Protein AF-A0A7J0DLS4-F1 (afdb_monomer)

Structure (mmCIF, N/CA/C/O backbone):
data_AF-A0A7J0DLS4-F1
#
_entry.id   AF-A0A7J0DLS4-F1
#
loop_
_atom_site.group_PDB
_atom_site.id
_atom_site.type_symbol
_atom_site.label_atom_id
_atom_site.label_alt_id
_atom_site.label_comp_id
_atom_site.label_asym_id
_atom_site.label_entity_id
_atom_site.label_seq_id
_atom_site.pdbx_PDB_ins_code
_atom_site.Cartn_x
_atom_site.Cartn_y
_atom_site.Cartn_z
_atom_site.occupancy
_atom_site.B_iso_or_equiv
_atom_site.auth_seq_id
_atom_site.auth_comp_id
_atom_site.auth_asym_id
_atom_site.auth_atom_id
_atom_site.pdbx_PDB_model_num
ATOM 1 N N . MET A 1 1 ? 13.031 52.998 -50.275 1.00 46.09 1 MET A N 1
ATOM 2 C CA . MET A 1 1 ? 12.606 51.580 -50.272 1.00 46.09 1 MET A CA 1
ATOM 3 C C . MET A 1 1 ? 13.461 50.812 -49.265 1.00 46.09 1 MET A C 1
ATOM 5 O O . MET A 1 1 ? 14.675 50.888 -49.402 1.00 46.09 1 MET A O 1
ATOM 9 N N . PRO A 1 2 ? 12.886 50.141 -48.250 1.00 50.28 2 PRO A N 1
ATOM 10 C CA . PRO A 1 2 ? 13.625 49.272 -47.325 1.00 50.28 2 PRO A CA 1
ATOM 11 C C . PRO A 1 2 ? 13.832 47.854 -47.913 1.00 50.28 2 PRO A C 1
ATOM 13 O O . PRO A 1 2 ? 13.182 47.510 -48.906 1.00 50.28 2 PRO A O 1
ATOM 16 N N . PRO A 1 3 ? 14.755 47.038 -47.361 1.00 56.28 3 PRO A N 1
ATOM 17 C CA . PRO A 1 3 ? 15.324 45.891 -48.064 1.00 56.28 3 PRO A CA 1
ATOM 18 C C . PRO A 1 3 ? 14.462 44.622 -48.025 1.00 56.28 3 PRO A C 1
ATOM 20 O O . PRO A 1 3 ? 13.622 44.398 -47.154 1.00 56.28 3 PRO A O 1
ATOM 23 N N . ARG A 1 4 ? 14.731 43.770 -49.021 1.00 52.88 4 ARG A N 1
ATOM 24 C CA . ARG A 1 4 ? 14.142 42.449 -49.253 1.00 52.88 4 ARG A CA 1
ATOM 25 C C . ARG A 1 4 ? 14.383 41.515 -48.063 1.00 52.88 4 ARG A C 1
ATOM 27 O O . ARG A 1 4 ? 15.517 41.292 -47.654 1.00 52.88 4 ARG A O 1
ATOM 34 N N . ARG A 1 5 ? 13.298 40.901 -47.581 1.00 54.59 5 ARG A N 1
ATOM 35 C CA . ARG A 1 5 ? 13.316 39.719 -46.709 1.00 54.59 5 ARG A CA 1
ATOM 36 C C . ARG A 1 5 ? 14.107 38.590 -47.378 1.00 54.59 5 ARG A C 1
ATOM 38 O O . ARG A 1 5 ? 13.646 38.043 -48.380 1.00 54.59 5 ARG A O 1
ATOM 45 N N . SER A 1 6 ? 15.224 38.187 -46.781 1.00 49.00 6 SER A N 1
ATOM 46 C CA . SER A 1 6 ? 15.814 36.875 -47.048 1.00 49.00 6 SER A CA 1
ATOM 47 C C . SER A 1 6 ? 15.113 35.840 -46.177 1.00 49.00 6 SER A C 1
ATOM 49 O O . SER A 1 6 ? 15.128 35.899 -44.949 1.00 49.00 6 SER A O 1
ATOM 51 N N . ARG A 1 7 ? 14.409 34.939 -46.866 1.00 52.62 7 ARG A N 1
ATOM 52 C CA . ARG A 1 7 ? 13.722 33.762 -46.336 1.00 52.62 7 ARG A CA 1
ATOM 53 C C . ARG A 1 7 ? 14.691 32.847 -45.591 1.00 52.62 7 ARG A C 1
ATOM 55 O O . ARG A 1 7 ? 15.875 32.783 -45.902 1.00 52.62 7 ARG A O 1
ATOM 62 N N . GLY A 1 8 ? 14.112 32.122 -44.639 1.00 50.97 8 GLY A N 1
ATOM 63 C CA . GLY A 1 8 ? 14.788 31.228 -43.720 1.00 50.97 8 GLY A CA 1
ATOM 64 C C . GLY A 1 8 ? 15.700 30.195 -44.368 1.00 50.97 8 GLY A C 1
ATOM 65 O O . GLY A 1 8 ? 15.412 29.639 -45.425 1.00 50.97 8 GLY A O 1
ATOM 66 N N . ARG A 1 9 ? 16.745 29.860 -43.621 1.00 45.69 9 ARG A N 1
ATOM 67 C CA . ARG A 1 9 ? 17.402 28.566 -43.689 1.00 45.69 9 ARG A CA 1
ATOM 68 C C . ARG A 1 9 ? 17.262 27.972 -42.297 1.00 45.69 9 ARG A C 1
ATOM 70 O O . ARG A 1 9 ? 17.975 28.343 -41.374 1.00 45.69 9 ARG A O 1
ATOM 77 N N . ARG A 1 10 ? 16.234 27.142 -42.131 1.00 52.28 10 ARG A N 1
ATOM 78 C CA . ARG A 1 10 ? 16.068 26.290 -40.955 1.00 52.28 10 ARG A CA 1
ATOM 79 C C . ARG A 1 10 ? 17.234 25.304 -41.041 1.00 52.28 10 ARG A C 1
ATOM 81 O O . ARG A 1 10 ? 17.185 24.392 -41.861 1.00 52.28 10 ARG A O 1
ATOM 88 N N . GLY A 1 11 ? 18.333 25.614 -40.355 1.00 53.12 11 GLY A N 1
ATOM 89 C CA . GLY A 1 11 ? 19.509 24.756 -40.308 1.00 53.12 11 GLY A CA 1
ATOM 90 C C . GLY A 1 11 ? 19.077 23.404 -39.768 1.00 53.12 11 GLY A C 1
ATOM 91 O O . GLY A 1 11 ? 18.557 23.315 -38.659 1.00 53.12 11 GLY A O 1
ATOM 92 N N . VAL A 1 12 ? 19.202 22.376 -40.599 1.00 61.38 12 VAL A N 1
ATOM 93 C CA . VAL A 1 12 ? 19.244 20.995 -40.132 1.00 61.38 12 VAL A CA 1
ATOM 94 C C . VAL A 1 12 ? 20.455 20.957 -39.205 1.00 61.38 12 VAL A C 1
ATOM 96 O O . VAL A 1 12 ? 21.546 21.269 -39.671 1.00 61.38 12 VAL A O 1
ATOM 99 N N . ALA A 1 13 ? 20.248 20.721 -37.906 1.00 58.84 13 ALA A N 1
ATOM 100 C CA . ALA A 1 13 ? 21.359 20.539 -36.973 1.00 58.84 13 ALA A CA 1
ATOM 101 C C . ALA A 1 13 ? 22.295 19.481 -37.566 1.00 58.84 13 ALA A C 1
ATOM 103 O O . ALA A 1 13 ? 21.805 18.431 -38.003 1.00 58.84 13 ALA A O 1
ATOM 104 N N . GLU A 1 14 ? 23.586 19.794 -37.673 1.00 69.44 14 GLU A N 1
ATOM 105 C CA . GLU A 1 14 ? 24.540 18.868 -38.270 1.00 69.44 14 GLU A CA 1
ATOM 106 C C . GLU A 1 14 ? 24.542 17.555 -37.474 1.00 69.44 14 GLU A C 1
ATOM 108 O O . GLU A 1 14 ? 24.274 17.544 -36.267 1.00 69.44 14 GLU A O 1
ATOM 113 N N . PRO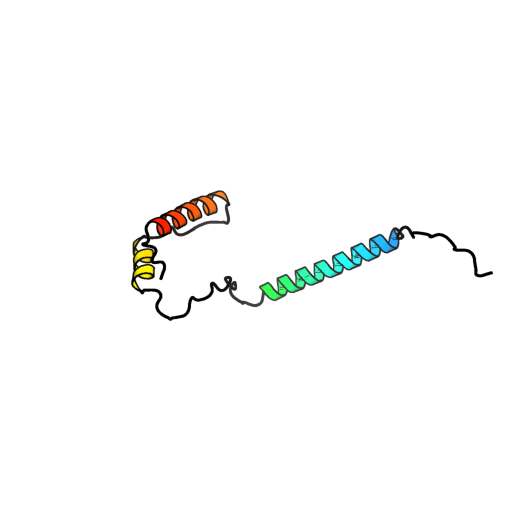 A 1 15 ? 24.790 16.413 -38.132 1.00 66.94 15 PRO A N 1
ATOM 114 C CA . PRO A 1 15 ? 24.895 15.135 -37.442 1.00 66.94 15 PRO A CA 1
ATOM 115 C C . PRO A 1 15 ? 25.933 15.176 -36.310 1.00 66.94 15 PRO A C 1
ATOM 117 O O . PRO A 1 15 ? 25.704 14.516 -35.300 1.00 66.94 15 PRO A O 1
ATOM 120 N N . GLU A 1 16 ? 26.993 15.983 -36.440 1.00 67.19 16 GLU A N 1
ATOM 121 C CA . GLU A 1 16 ? 27.998 16.217 -35.394 1.00 67.19 16 GLU A CA 1
ATOM 122 C C . GLU A 1 16 ? 27.406 16.976 -34.196 1.00 67.19 16 GLU A C 1
ATOM 124 O O . GLU A 1 16 ? 27.42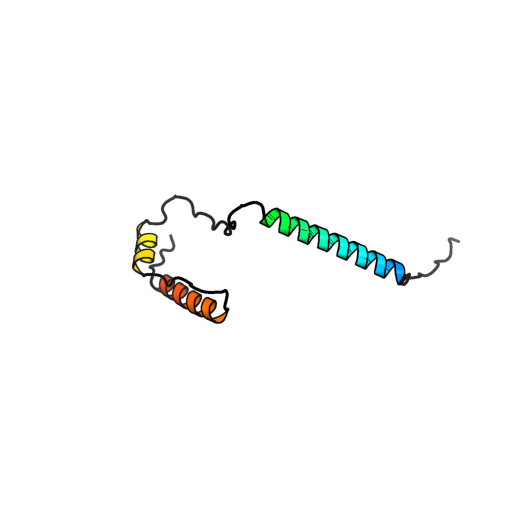7 16.445 -33.090 1.00 67.19 16 GLU A O 1
ATOM 129 N N . ASP A 1 17 ? 26.686 18.086 -34.416 1.00 81.31 17 ASP A N 1
ATOM 130 C CA . ASP A 1 17 ? 25.970 18.809 -33.344 1.00 81.31 17 ASP A CA 1
ATOM 131 C C . ASP A 1 17 ? 24.983 17.906 -32.583 1.00 81.31 17 ASP A C 1
ATOM 133 O O . ASP A 1 17 ? 24.715 18.071 -31.387 1.00 81.31 17 ASP A O 1
ATOM 137 N N . ARG A 1 18 ? 24.368 16.954 -33.298 1.00 83.31 18 ARG A N 1
ATOM 138 C CA . ARG A 1 18 ? 23.438 15.990 -32.709 1.00 83.31 18 ARG A CA 1
ATOM 139 C C . ARG A 1 18 ? 24.169 14.969 -31.839 1.00 83.31 18 ARG A C 1
ATOM 141 O O . ARG A 1 18 ? 23.604 14.584 -30.815 1.00 83.31 18 ARG A O 1
ATOM 148 N N . VAL A 1 19 ? 25.362 14.531 -32.234 1.00 89.44 19 VAL A N 1
ATOM 149 C CA . VAL A 1 19 ? 26.200 13.617 -31.446 1.00 89.44 19 VAL A CA 1
ATOM 150 C C . VAL A 1 19 ? 26.763 14.341 -30.228 1.00 89.44 19 VAL A C 1
ATOM 152 O O . VAL A 1 19 ? 26.564 13.846 -29.124 1.00 89.44 19 VAL A O 1
ATOM 155 N N . ASP A 1 20 ? 2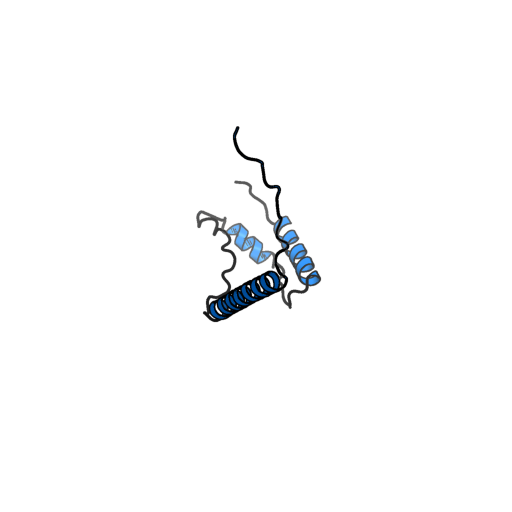7.287 15.553 -30.387 1.00 91.25 20 ASP A N 1
ATOM 156 C CA . ASP A 1 20 ? 27.797 16.377 -29.283 1.00 91.25 20 ASP A CA 1
ATOM 157 C C . ASP A 1 20 ? 26.705 16.671 -28.247 1.00 91.25 20 ASP A C 1
ATOM 159 O O . ASP A 1 20 ? 26.913 16.632 -27.032 1.00 91.25 20 ASP A O 1
ATOM 163 N N . ARG A 1 21 ? 25.473 16.917 -28.712 1.00 87.88 21 ARG A N 1
ATOM 164 C CA . ARG A 1 21 ? 24.317 17.081 -27.824 1.00 87.88 21 ARG A CA 1
ATOM 165 C C . ARG A 1 21 ? 23.986 15.797 -27.068 1.00 87.88 21 ARG A C 1
ATOM 167 O O . ARG A 1 21 ? 23.547 15.879 -25.923 1.00 87.88 21 ARG A O 1
ATOM 174 N N . ILE A 1 22 ? 24.124 14.634 -27.701 1.00 93.31 22 ILE A N 1
ATOM 175 C CA . ILE A 1 22 ? 23.888 13.340 -27.051 1.00 93.31 22 ILE A CA 1
ATOM 176 C C . ILE A 1 22 ? 24.995 13.055 -26.036 1.00 93.31 22 ILE A C 1
ATOM 178 O O . ILE A 1 22 ? 24.672 12.682 -24.913 1.00 93.31 22 ILE A O 1
ATOM 182 N N . GLU A 1 23 ? 26.258 13.290 -26.384 1.00 93.06 23 GLU A N 1
ATOM 183 C CA . GLU A 1 23 ? 27.406 13.136 -25.487 1.00 93.06 23 GLU A CA 1
ATOM 184 C C . GLU A 1 23 ? 27.238 14.002 -24.237 1.00 93.06 23 GLU A C 1
ATOM 186 O O . GLU A 1 23 ? 27.235 13.483 -23.124 1.00 93.06 23 GLU A O 1
ATOM 191 N N . ARG A 1 24 ? 26.894 15.281 -24.408 1.00 92.38 24 ARG A N 1
ATOM 192 C CA . ARG A 1 24 ? 26.636 16.194 -23.287 1.00 92.38 24 ARG A CA 1
ATOM 193 C C . ARG A 1 24 ? 25.467 15.760 -22.394 1.00 92.38 24 ARG A C 1
ATOM 195 O O . ARG A 1 24 ? 25.474 16.010 -21.190 1.00 92.38 24 ARG A O 1
ATOM 202 N N . ILE A 1 25 ? 24.433 15.136 -22.966 1.00 93.44 25 ILE A N 1
ATOM 203 C CA . ILE A 1 25 ? 23.316 14.580 -22.185 1.00 93.44 25 ILE A CA 1
ATOM 204 C C . ILE A 1 25 ? 23.769 13.329 -21.424 1.00 93.44 25 ILE A C 1
ATOM 206 O O . ILE A 1 25 ? 23.401 13.171 -20.261 1.00 93.44 25 ILE A O 1
ATOM 210 N N . LEU A 1 26 ? 24.562 12.458 -22.051 1.00 93.81 26 LEU A N 1
ATOM 211 C CA . LEU A 1 26 ? 25.092 11.251 -21.418 1.00 93.81 26 LEU A CA 1
ATOM 212 C C . LEU A 1 26 ? 26.033 11.598 -20.260 1.00 93.81 26 LEU A C 1
ATOM 214 O O . LEU A 1 26 ? 25.871 11.040 -19.179 1.00 93.81 26 LEU A O 1
ATOM 218 N N . GLU A 1 27 ? 26.930 12.567 -20.438 1.00 93.88 27 GLU A N 1
ATOM 219 C CA . GLU A 1 27 ? 27.790 13.091 -19.370 1.00 93.88 27 GLU A CA 1
ATOM 220 C C . GLU A 1 27 ? 26.965 13.632 -18.195 1.00 93.88 27 GLU A C 1
ATOM 222 O O . GLU A 1 27 ? 27.232 13.309 -17.036 1.00 93.88 27 GLU A O 1
ATOM 227 N N . GLY A 1 28 ? 25.900 14.387 -18.487 1.00 91.81 28 GLY A N 1
ATOM 228 C CA . GLY A 1 28 ? 24.981 14.889 -17.466 1.00 91.81 28 GLY A CA 1
ATOM 229 C C . GLY A 1 28 ? 24.264 13.773 -16.701 1.00 91.81 28 GLY A C 1
ATOM 230 O O . GLY A 1 28 ? 24.123 13.853 -15.484 1.00 91.81 28 GLY A O 1
ATOM 231 N N . LEU A 1 29 ? 23.842 12.708 -17.385 1.00 93.31 29 LEU A N 1
ATOM 232 C CA . LEU A 1 29 ? 23.195 11.559 -16.746 1.00 93.31 29 LEU A CA 1
ATOM 233 C C . LEU A 1 29 ? 24.171 10.750 -15.888 1.00 93.31 29 LEU A C 1
ATOM 235 O O . LEU A 1 29 ? 23.793 10.315 -14.804 1.00 93.31 29 LEU A O 1
ATOM 239 N N . VAL A 1 30 ? 25.419 10.580 -16.333 1.00 91.69 30 VAL A N 1
ATOM 240 C CA . VAL A 1 30 ? 26.467 9.919 -15.540 1.00 91.69 30 VAL A CA 1
ATOM 241 C C . VAL A 1 30 ? 26.732 10.700 -14.255 1.00 91.69 30 VAL A C 1
ATOM 243 O O . VAL A 1 30 ? 26.801 10.091 -13.188 1.00 91.69 30 VAL A O 1
ATOM 246 N N . GLN A 1 31 ? 26.793 12.033 -14.330 1.00 84.56 31 GLN A N 1
ATOM 247 C CA . GLN A 1 31 ? 26.954 12.877 -13.147 1.00 84.56 31 GLN A CA 1
ATOM 248 C C . GLN A 1 31 ? 25.760 12.746 -12.191 1.00 84.56 31 GLN A C 1
ATOM 250 O O . GLN A 1 31 ? 25.960 12.527 -11.002 1.00 84.56 31 GLN A O 1
ATOM 255 N N . VAL A 1 32 ? 24.524 12.780 -12.703 1.00 87.62 32 VAL A N 1
ATOM 256 C CA . VAL A 1 32 ? 23.311 12.593 -11.884 1.00 87.62 32 VAL A CA 1
ATOM 257 C C . VAL A 1 32 ? 23.290 11.217 -11.214 1.00 87.62 32 VAL A C 1
ATOM 259 O O . VAL A 1 32 ? 22.943 11.113 -10.042 1.00 87.62 32 VAL A O 1
ATOM 262 N N . VAL A 1 33 ? 23.680 10.154 -11.923 1.00 87.94 33 VAL A N 1
ATOM 263 C CA . VAL A 1 33 ? 23.759 8.799 -11.355 1.00 87.94 33 VAL A CA 1
ATOM 264 C C . VAL A 1 33 ? 24.847 8.717 -10.287 1.00 87.94 33 VAL A C 1
ATOM 266 O O . VAL A 1 33 ? 24.617 8.108 -9.244 1.00 87.94 33 VAL A O 1
ATOM 269 N N . HIS A 1 34 ? 26.004 9.340 -10.514 1.00 81.69 34 HIS A N 1
ATOM 270 C CA . HIS A 1 34 ? 27.079 9.397 -9.528 1.00 81.69 34 HIS A CA 1
ATOM 271 C C . HIS A 1 34 ? 26.654 10.178 -8.278 1.00 81.69 34 HIS A C 1
ATOM 273 O O . HIS A 1 34 ? 26.891 9.717 -7.165 1.00 81.69 34 HIS A O 1
ATOM 279 N N . ASP A 1 35 ? 25.966 11.307 -8.444 1.00 80.69 35 ASP A N 1
ATOM 280 C CA . ASP A 1 35 ? 25.440 12.105 -7.338 1.00 80.69 35 ASP A CA 1
ATOM 281 C C . ASP A 1 35 ? 24.381 11.323 -6.554 1.00 80.69 35 ASP A C 1
ATOM 283 O O . ASP A 1 35 ? 24.466 11.250 -5.333 1.00 80.69 35 ASP A O 1
ATOM 287 N N . VAL A 1 36 ? 23.444 10.646 -7.229 1.00 79.06 36 VAL A N 1
ATOM 288 C CA . VAL A 1 36 ? 22.459 9.759 -6.583 1.00 79.06 36 V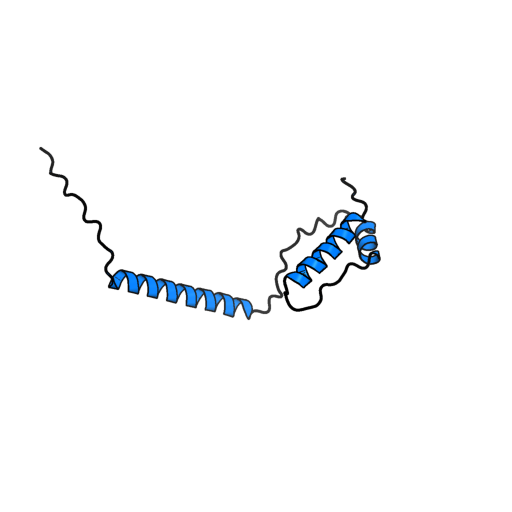AL A CA 1
ATOM 289 C C . VAL A 1 36 ? 23.149 8.616 -5.838 1.00 79.06 36 VAL A C 1
ATOM 291 O O . VAL A 1 36 ? 22.773 8.309 -4.710 1.00 79.06 36 VAL A O 1
ATOM 294 N N . HIS A 1 37 ? 24.168 7.993 -6.434 1.00 74.44 37 HIS A N 1
ATOM 295 C CA . HIS A 1 37 ? 24.896 6.883 -5.821 1.00 74.44 37 HIS A CA 1
ATOM 296 C C . HIS A 1 37 ? 25.712 7.330 -4.601 1.00 74.44 37 HIS A C 1
ATOM 298 O O . HIS A 1 37 ? 25.701 6.658 -3.572 1.00 74.44 37 HIS A O 1
ATOM 304 N N . ASN A 1 38 ? 26.373 8.484 -4.683 1.00 69.88 38 ASN A N 1
ATOM 305 C CA . ASN A 1 38 ? 27.157 9.045 -3.587 1.00 69.88 38 ASN A CA 1
ATOM 306 C C . ASN A 1 38 ? 26.263 9.588 -2.456 1.00 69.88 38 ASN A C 1
ATOM 308 O O . ASN A 1 38 ? 26.614 9.475 -1.280 1.00 69.88 38 ASN A O 1
ATOM 312 N N . ASN A 1 39 ? 25.080 10.112 -2.795 1.00 61.66 39 ASN A N 1
ATOM 313 C CA . ASN A 1 39 ? 24.068 10.541 -1.828 1.00 61.66 39 ASN A CA 1
ATOM 314 C C . ASN A 1 39 ? 23.403 9.339 -1.129 1.00 61.66 39 ASN A C 1
ATOM 316 O O . ASN A 1 39 ? 23.122 9.409 0.059 1.00 61.66 39 ASN A O 1
ATOM 320 N N . ASN A 1 40 ? 23.244 8.204 -1.820 1.00 57.97 40 ASN A N 1
ATOM 321 C CA . ASN A 1 40 ? 22.760 6.952 -1.220 1.00 57.97 40 ASN A C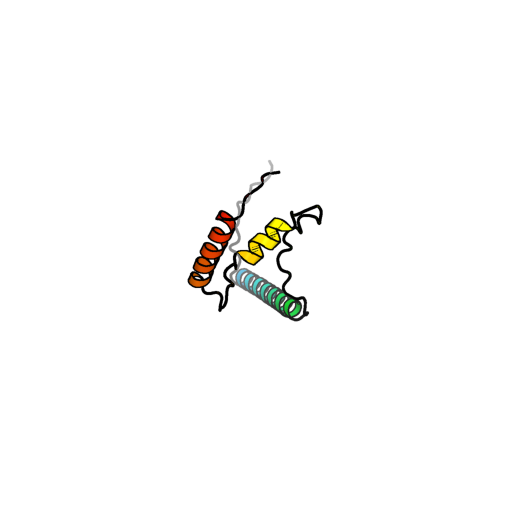A 1
ATOM 322 C C . ASN A 1 40 ? 23.773 6.267 -0.288 1.00 57.97 40 ASN A C 1
ATOM 324 O O . ASN A 1 40 ? 23.390 5.363 0.451 1.00 57.97 40 ASN A O 1
ATOM 328 N N . ASN A 1 41 ? 25.057 6.638 -0.343 1.00 56.25 41 ASN A N 1
ATOM 329 C CA . ASN A 1 41 ? 26.097 6.047 0.503 1.00 56.25 41 ASN A CA 1
ATOM 330 C C . ASN A 1 41 ? 26.365 6.866 1.781 1.00 56.25 41 ASN A C 1
ATOM 332 O O . ASN A 1 41 ? 27.097 6.418 2.665 1.00 56.25 41 ASN A O 1
ATOM 336 N N . HIS A 1 42 ? 25.754 8.050 1.911 1.00 54.22 42 HIS A N 1
ATOM 337 C CA . HIS A 1 42 ? 25.548 8.655 3.221 1.00 54.22 42 HIS A CA 1
ATOM 338 C C . HIS A 1 42 ? 24.388 7.912 3.881 1.00 54.22 42 HIS A C 1
ATOM 340 O O . HIS A 1 42 ? 23.298 7.841 3.325 1.00 54.22 42 HIS A O 1
ATOM 346 N N . ASN A 1 43 ? 24.660 7.311 5.040 1.00 52.56 43 ASN A N 1
ATOM 347 C CA . ASN A 1 43 ? 23.716 6.609 5.915 1.00 52.56 43 ASN A CA 1
ATOM 348 C C . ASN A 1 43 ? 22.592 7.525 6.449 1.00 52.56 43 ASN A C 1
ATOM 350 O O . ASN A 1 43 ? 22.361 7.590 7.656 1.00 52.56 43 ASN A O 1
ATOM 354 N N . ASP A 1 44 ? 21.869 8.222 5.584 1.00 54.12 44 ASP A N 1
ATOM 355 C CA . ASP A 1 44 ? 20.551 8.723 5.912 1.00 54.12 44 ASP A CA 1
ATOM 356 C C . ASP A 1 44 ? 19.581 7.578 5.647 1.00 54.12 44 ASP A C 1
ATOM 358 O O . ASP A 1 44 ? 19.300 7.195 4.510 1.00 54.12 44 ASP A O 1
ATOM 362 N N . ALA A 1 45 ? 19.125 6.977 6.747 1.00 50.00 45 ALA A N 1
ATOM 363 C CA . ALA A 1 45 ? 17.984 6.077 6.773 1.00 50.00 45 ALA A CA 1
ATOM 364 C C . ALA A 1 45 ? 16.904 6.576 5.797 1.00 50.00 45 ALA A C 1
ATOM 366 O O . ALA A 1 45 ? 16.724 7.793 5.696 1.00 50.00 45 ALA A O 1
ATOM 367 N N . PRO A 1 46 ? 16.178 5.682 5.094 1.00 53.28 46 PRO A N 1
ATOM 368 C CA . PRO A 1 46 ? 15.162 6.102 4.141 1.00 53.28 46 PRO A CA 1
ATOM 369 C C . PRO A 1 46 ? 14.267 7.135 4.817 1.00 53.28 46 PRO A C 1
ATOM 371 O O . PRO A 1 46 ? 13.578 6.812 5.788 1.00 53.28 46 PRO A O 1
ATOM 374 N N . GLN A 1 47 ? 14.332 8.384 4.340 1.00 52.75 47 GLN A N 1
ATOM 375 C CA . GLN A 1 47 ? 13.386 9.417 4.720 1.00 52.75 47 GLN A CA 1
ATOM 376 C C . GLN A 1 47 ? 12.045 8.922 4.201 1.00 52.75 47 GLN A C 1
ATOM 378 O O . GLN A 1 47 ? 11.674 9.135 3.047 1.00 52.75 47 GLN A O 1
ATOM 383 N N . GLN A 1 48 ? 11.350 8.169 5.054 1.00 51.78 48 GLN A N 1
ATOM 384 C CA . GLN A 1 48 ? 9.940 7.906 4.886 1.00 51.78 48 GLN A CA 1
ATOM 385 C C . GLN A 1 48 ? 9.309 9.273 4.614 1.00 51.78 48 GLN A C 1
ATOM 387 O O . GLN A 1 48 ? 9.658 10.225 5.323 1.00 51.78 48 GLN A O 1
ATOM 392 N N . PRO A 1 49 ? 8.450 9.413 3.586 1.00 52.06 49 PRO A N 1
ATOM 393 C CA . PRO A 1 49 ? 7.712 10.650 3.402 1.00 52.06 49 PRO A CA 1
ATOM 394 C C . PRO A 1 49 ? 7.121 10.986 4.762 1.00 52.06 49 PRO A C 1
ATOM 396 O O . PRO A 1 49 ? 6.437 10.145 5.349 1.00 52.06 49 PRO A O 1
ATOM 399 N N . ALA A 1 50 ? 7.504 12.143 5.306 1.00 47.62 50 ALA A N 1
ATOM 400 C CA . ALA A 1 50 ? 7.010 12.590 6.587 1.00 47.62 50 ALA A CA 1
ATOM 401 C C . ALA A 1 50 ? 5.498 12.688 6.423 1.00 47.62 50 ALA A C 1
ATOM 403 O O . ALA A 1 50 ? 4.981 13.663 5.878 1.00 47.62 50 ALA A O 1
ATOM 404 N N . VAL A 1 51 ? 4.789 11.636 6.840 1.00 56.03 51 VAL A N 1
ATOM 405 C CA . VAL A 1 51 ? 3.379 11.738 7.169 1.00 56.03 51 VAL A CA 1
ATOM 406 C C . VAL A 1 51 ? 3.312 12.976 8.045 1.00 56.03 51 VAL A C 1
ATOM 408 O O . VAL A 1 51 ? 4.100 13.054 8.996 1.00 56.03 51 VAL A O 1
ATOM 411 N N . PRO A 1 52 ? 2.490 13.986 7.702 1.00 50.25 52 PRO A N 1
ATOM 412 C CA . PRO A 1 52 ? 2.274 15.094 8.604 1.00 50.25 52 PRO A CA 1
ATOM 413 C C . PRO A 1 52 ? 1.965 14.437 9.935 1.00 50.25 52 PRO A C 1
ATOM 415 O O . PRO A 1 52 ? 0.995 13.682 10.038 1.00 50.25 52 PRO A O 1
ATOM 418 N N . MET A 1 53 ? 2.868 14.599 10.900 1.00 44.53 53 MET A N 1
ATOM 419 C CA . MET A 1 53 ? 2.639 14.146 12.251 1.00 44.53 53 MET A CA 1
ATOM 420 C C . MET A 1 53 ? 1.521 15.069 12.707 1.00 44.53 53 MET A C 1
ATOM 422 O O . MET A 1 53 ? 1.783 16.185 13.154 1.00 44.53 53 MET A O 1
ATOM 426 N N . LEU A 1 54 ? 0.282 14.651 12.406 1.00 47.50 54 LEU A N 1
ATOM 427 C CA . LEU A 1 54 ? -0.961 15.242 12.868 1.00 47.50 54 LEU A CA 1
ATOM 428 C C . LEU A 1 54 ? -0.672 15.578 14.311 1.00 47.50 54 LEU A C 1
ATOM 430 O O . LEU A 1 54 ? -0.262 14.691 15.067 1.00 47.50 54 LEU A O 1
ATOM 434 N N . GLY A 1 55 ? -0.680 16.883 14.585 1.00 39.12 55 GLY A N 1
ATOM 435 C CA . GLY A 1 55 ? -0.039 17.442 15.756 1.00 39.12 55 GLY A CA 1
ATOM 436 C C . GLY A 1 55 ? -0.373 16.617 16.985 1.00 39.12 55 GLY A C 1
ATOM 437 O O . GLY A 1 55 ? -1.463 16.061 17.106 1.00 39.12 55 GLY A O 1
ATOM 438 N N . ALA A 1 56 ? 0.561 16.576 17.925 1.00 46.00 56 ALA A N 1
ATOM 439 C CA . ALA A 1 56 ? 0.372 16.026 19.261 1.00 46.00 56 ALA A CA 1
ATOM 440 C C . ALA A 1 56 ? -0.740 16.745 20.078 1.00 46.00 56 ALA A C 1
ATOM 442 O O . ALA A 1 56 ? -0.665 16.823 21.298 1.00 46.00 56 ALA A O 1
ATOM 443 N N . GLY A 1 57 ? -1.770 17.289 19.426 1.00 44.84 57 GLY A N 1
ATOM 444 C CA . GLY A 1 57 ? -3.080 17.583 19.972 1.00 44.84 57 GLY A CA 1
ATOM 445 C C . GLY A 1 57 ? -4.016 16.413 19.684 1.00 44.84 57 GLY A C 1
ATOM 446 O O . GLY A 1 57 ? -4.692 16.387 18.666 1.00 44.84 57 GLY A O 1
ATOM 447 N N . ALA A 1 58 ? -4.035 15.453 20.607 1.00 50.84 58 ALA A N 1
ATOM 448 C CA . ALA A 1 58 ? -5.146 14.528 20.807 1.00 50.84 58 ALA A CA 1
ATOM 449 C C . ALA A 1 58 ? -5.643 13.747 19.569 1.00 50.84 58 ALA A C 1
ATOM 451 O O . ALA A 1 58 ? -6.838 13.702 19.306 1.00 50.84 58 ALA A O 1
ATOM 452 N N . MET A 1 59 ? -4.773 12.985 18.894 1.00 53.00 59 MET A N 1
ATOM 453 C CA . MET A 1 59 ? -5.270 11.705 18.363 1.00 53.00 59 MET A CA 1
ATOM 454 C C . MET A 1 59 ? -5.803 10.933 19.575 1.00 53.00 59 MET A C 1
ATOM 456 O O . MET A 1 59 ? -5.036 10.745 20.530 1.00 53.00 59 MET A O 1
ATOM 460 N N . PRO A 1 60 ? -7.085 10.532 19.625 1.00 55.00 60 PRO A N 1
ATOM 461 C CA . PRO A 1 60 ? -7.599 9.893 20.815 1.00 55.00 60 PRO A CA 1
ATOM 462 C C . PRO A 1 60 ? -6.805 8.595 20.959 1.00 55.00 60 PRO A C 1
ATOM 464 O O . PRO A 1 60 ? -6.794 7.731 20.084 1.00 55.00 60 PRO A O 1
ATOM 467 N N . HIS A 1 61 ? -6.053 8.487 22.052 1.00 57.94 61 HIS A N 1
ATOM 468 C CA . HIS A 1 61 ? -5.194 7.350 22.390 1.00 57.94 61 HIS A CA 1
ATOM 469 C C . HIS A 1 61 ? -5.922 5.993 22.252 1.00 57.94 61 HIS A C 1
ATOM 471 O O . HIS A 1 61 ? -5.291 4.944 22.137 1.00 57.94 61 HIS A O 1
ATOM 477 N N . THR A 1 62 ? -7.256 6.014 22.220 1.00 61.44 62 THR A N 1
ATOM 478 C CA . THR A 1 62 ? -8.151 4.907 21.887 1.00 61.44 62 THR A CA 1
ATOM 479 C C . THR A 1 62 ? -8.002 4.393 20.454 1.00 61.44 62 THR A C 1
ATOM 481 O O . THR A 1 62 ? -7.911 3.182 20.301 1.00 61.44 62 THR A O 1
ATOM 484 N N . THR A 1 63 ? -7.915 5.237 19.422 1.00 68.50 63 THR A N 1
ATOM 485 C CA . THR A 1 63 ? -7.897 4.787 18.014 1.00 68.50 63 THR A CA 1
ATOM 486 C C . THR A 1 63 ? -6.607 4.046 17.672 1.00 68.50 63 THR A C 1
ATOM 488 O O . THR A 1 63 ? -6.645 2.975 17.072 1.00 68.50 63 THR A O 1
ATOM 491 N N . ILE A 1 64 ? -5.456 4.545 18.138 1.00 71.38 64 ILE A N 1
ATOM 492 C CA . ILE A 1 64 ? -4.162 3.859 17.960 1.00 71.38 64 ILE A CA 1
ATOM 493 C C . ILE A 1 64 ? -4.163 2.513 18.700 1.00 71.38 64 ILE A C 1
ATOM 495 O O . ILE A 1 64 ? -3.720 1.501 18.159 1.00 71.38 64 ILE A O 1
ATOM 499 N N . LYS A 1 65 ? -4.711 2.469 19.921 1.00 71.81 65 LYS A N 1
ATOM 500 C CA . LYS A 1 65 ? -4.854 1.220 20.683 1.00 71.81 65 LYS A CA 1
ATOM 501 C C . LYS A 1 65 ? -5.814 0.231 20.024 1.00 71.81 65 LYS A C 1
ATOM 503 O O . LYS A 1 65 ? -5.538 -0.964 20.034 1.00 71.81 65 LYS A O 1
ATOM 508 N N . GLN A 1 66 ? -6.924 0.706 19.466 1.00 74.44 66 GLN A N 1
ATOM 509 C CA . GLN A 1 66 ? -7.887 -0.118 18.734 1.00 74.44 66 GLN A CA 1
ATOM 510 C C . GLN A 1 66 ? -7.244 -0.704 17.476 1.00 74.44 66 GLN A C 1
ATOM 512 O O . GLN A 1 66 ? -7.332 -1.907 17.260 1.00 74.44 66 GLN A O 1
ATOM 517 N N . PHE A 1 67 ? -6.499 0.098 16.714 1.00 75.38 67 PHE A N 1
ATOM 518 C CA . PHE A 1 67 ? -5.740 -0.385 15.561 1.00 75.38 67 PHE A CA 1
ATOM 519 C C . PHE A 1 67 ? -4.737 -1.487 15.944 1.00 75.38 67 PHE A C 1
ATOM 521 O O . PHE A 1 67 ? -4.691 -2.539 15.309 1.00 75.38 67 PHE A O 1
ATOM 528 N N . GLN A 1 68 ? -3.985 -1.301 17.033 1.00 76.44 68 GLN A N 1
ATOM 529 C CA . GLN A 1 68 ? -3.056 -2.322 17.537 1.00 76.44 68 GLN A CA 1
ATOM 530 C C . GLN A 1 68 ? -3.769 -3.620 17.962 1.00 76.44 68 GLN A C 1
ATOM 532 O O . GLN A 1 68 ? -3.214 -4.707 17.7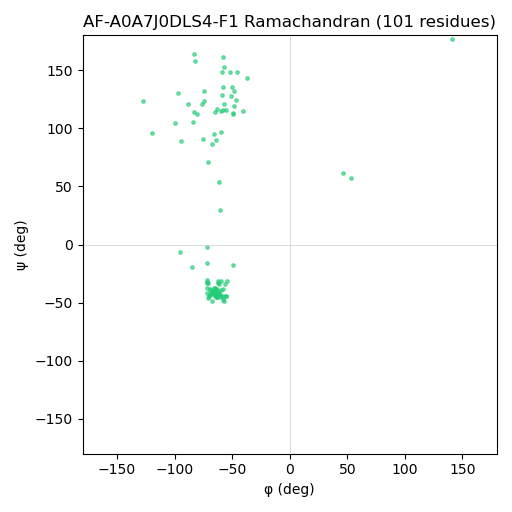99 1.00 76.44 68 GLN A O 1
ATOM 537 N N . GLN A 1 69 ? -5.002 -3.534 18.474 1.00 79.56 69 GLN A N 1
ATOM 538 C CA . GLN A 1 69 ? -5.811 -4.708 18.830 1.00 79.56 69 GLN A CA 1
ATOM 539 C C . GLN A 1 69 ? -6.337 -5.467 17.607 1.00 79.56 69 GLN A C 1
ATOM 541 O O . GLN A 1 69 ? -6.475 -6.688 17.674 1.00 79.56 69 GLN A O 1
ATOM 546 N N . LEU A 1 70 ? -6.580 -4.778 16.489 1.00 80.00 70 LEU A N 1
ATOM 547 C CA . LEU A 1 70 ? -7.084 -5.383 15.252 1.00 80.00 70 LEU A CA 1
ATOM 548 C C . LEU A 1 70 ? -6.041 -6.243 14.517 1.00 80.00 70 LEU A C 1
ATOM 550 O O . LEU A 1 70 ? -6.385 -6.866 13.517 1.00 80.00 70 LEU A O 1
ATOM 554 N N . ARG A 1 71 ? -4.796 -6.324 15.023 1.00 74.38 71 ARG A N 1
ATOM 555 C CA . ARG A 1 71 ? -3.686 -7.108 14.445 1.00 74.38 71 ARG A CA 1
ATOM 556 C C . ARG A 1 71 ? -3.574 -6.900 12.934 1.00 74.38 71 ARG A C 1
ATOM 558 O O . ARG A 1 71 ? -3.718 -7.844 12.158 1.00 74.38 71 ARG A O 1
ATOM 565 N N . ALA A 1 72 ? -3.325 -5.653 12.535 1.00 75.94 72 ALA A N 1
ATOM 566 C CA . ALA A 1 72 ? -3.163 -5.307 11.131 1.00 75.94 72 ALA A CA 1
ATOM 567 C C . ALA A 1 72 ? -2.150 -6.247 10.442 1.00 75.94 72 ALA A C 1
ATOM 569 O O . ALA A 1 72 ? -1.098 -6.549 11.024 1.00 75.94 72 ALA A O 1
ATOM 570 N N . PRO A 1 73 ? -2.458 -6.734 9.227 1.00 81.69 73 PRO A N 1
ATOM 571 C CA . PRO A 1 73 ? -1.549 -7.601 8.498 1.00 81.69 73 PRO A CA 1
ATOM 572 C C . PRO A 1 73 ? -0.220 -6.875 8.293 1.00 81.69 73 PRO A C 1
ATOM 574 O O . PRO A 1 73 ? -0.181 -5.692 7.961 1.00 81.69 73 PRO A O 1
ATOM 577 N N . THR A 1 74 ? 0.885 -7.578 8.516 1.00 82.56 74 THR A N 1
ATOM 578 C CA . THR A 1 74 ? 2.223 -7.043 8.251 1.00 82.56 74 THR A CA 1
ATOM 579 C C . THR A 1 74 ? 2.673 -7.537 6.886 1.00 82.56 74 THR A C 1
ATOM 581 O O . THR A 1 74 ? 2.554 -8.726 6.588 1.00 82.56 74 THR A O 1
ATOM 584 N N . PHE A 1 75 ? 3.152 -6.626 6.044 1.00 85.00 75 PHE A N 1
ATOM 585 C CA . PHE A 1 75 ? 3.691 -6.989 4.743 1.00 85.00 75 PHE A CA 1
ATOM 586 C C . PHE A 1 75 ? 5.070 -7.623 4.924 1.00 85.00 75 PHE A C 1
ATOM 588 O O . PHE A 1 75 ? 5.967 -7.009 5.502 1.00 85.00 75 PHE A O 1
ATOM 595 N N . TYR A 1 76 ? 5.240 -8.843 4.422 1.00 80.69 76 TYR A N 1
ATOM 596 C CA . TYR A 1 76 ? 6.519 -9.543 4.415 1.00 80.69 76 TYR A CA 1
ATOM 597 C C . TYR A 1 76 ? 6.816 -10.018 2.996 1.00 80.69 76 TYR A C 1
ATOM 599 O O . TYR A 1 76 ? 6.032 -10.775 2.428 1.00 80.69 76 TYR A O 1
ATOM 607 N N . GLY A 1 77 ? 7.959 -9.614 2.444 1.00 71.06 77 GLY A N 1
ATOM 608 C CA . GLY A 1 77 ? 8.457 -10.137 1.175 1.00 71.06 77 GLY A CA 1
ATOM 609 C C . GLY A 1 77 ? 9.103 -9.084 0.271 1.00 71.06 77 GLY A C 1
ATOM 610 O O . GLY A 1 77 ? 9.133 -7.900 0.614 1.00 71.06 77 GLY A O 1
ATOM 611 N N . PRO A 1 78 ? 9.646 -9.517 -0.883 1.00 73.69 78 PRO A N 1
ATOM 612 C CA . PRO A 1 78 ? 10.055 -8.625 -1.965 1.00 73.69 78 PRO A CA 1
ATOM 613 C C . PRO A 1 78 ? 8.866 -7.775 -2.451 1.00 73.69 78 PRO A C 1
ATOM 615 O O . PRO A 1 78 ? 7.719 -8.161 -2.220 1.00 73.69 78 PRO A O 1
ATOM 618 N N . PRO A 1 79 ? 9.099 -6.650 -3.150 1.00 69.75 79 PRO A N 1
ATOM 619 C CA . PRO A 1 79 ? 8.039 -5.825 -3.730 1.00 69.75 79 PRO A CA 1
ATOM 620 C C . PRO A 1 79 ? 7.387 -6.541 -4.924 1.00 69.75 79 PRO A C 1
ATOM 622 O O . PRO A 1 79 ? 7.587 -6.190 -6.083 1.00 69.75 79 PRO A O 1
ATOM 625 N N . GLU A 1 80 ? 6.630 -7.592 -4.636 1.00 85.25 80 GLU A N 1
ATOM 626 C CA . GLU A 1 80 ? 5.780 -8.287 -5.586 1.00 85.25 80 GLU A CA 1
ATOM 627 C C . GLU A 1 80 ? 4.407 -7.613 -5.586 1.00 85.25 80 GLU A C 1
ATOM 629 O O . GLU A 1 80 ? 3.738 -7.525 -4.554 1.00 85.25 80 GLU A O 1
ATOM 634 N N . THR A 1 81 ? 3.985 -7.120 -6.750 1.00 83.81 81 THR A N 1
ATOM 635 C CA . THR A 1 81 ? 2.778 -6.295 -6.903 1.00 83.81 81 THR A CA 1
ATOM 636 C C . THR A 1 81 ? 1.530 -6.976 -6.343 1.00 83.81 81 THR A C 1
ATOM 638 O O . THR A 1 81 ? 0.784 -6.362 -5.589 1.00 83.81 81 THR A O 1
ATOM 641 N N . MET A 1 82 ? 1.349 -8.268 -6.620 1.00 83.75 82 MET A N 1
ATOM 642 C CA . MET A 1 82 ? 0.184 -9.035 -6.158 1.00 83.75 82 MET A CA 1
ATOM 643 C C . MET A 1 82 ? 0.150 -9.194 -4.630 1.00 83.75 82 MET A C 1
ATOM 645 O O . MET A 1 82 ? -0.914 -9.129 -4.007 1.00 83.75 82 MET A O 1
ATOM 649 N N . ALA A 1 83 ? 1.317 -9.383 -4.008 1.00 82.69 83 ALA A N 1
ATOM 650 C CA . ALA A 1 83 ? 1.429 -9.478 -2.557 1.00 82.69 83 ALA A CA 1
ATOM 651 C C . ALA A 1 83 ? 1.137 -8.120 -1.899 1.00 82.69 83 ALA A C 1
ATOM 653 O O . ALA A 1 83 ? 0.465 -8.065 -0.868 1.00 82.69 83 ALA A O 1
ATOM 654 N N . ALA A 1 84 ? 1.608 -7.028 -2.509 1.00 85.94 84 ALA A N 1
ATOM 655 C CA . ALA A 1 84 ? 1.357 -5.671 -2.034 1.00 85.94 84 ALA A CA 1
ATOM 656 C C . ALA A 1 84 ? -0.129 -5.294 -2.140 1.00 85.94 84 ALA A C 1
ATOM 658 O O . ALA A 1 84 ? -0.687 -4.770 -1.180 1.00 85.94 84 ALA A O 1
ATOM 659 N N . GLU A 1 85 ? -0.786 -5.622 -3.255 1.00 87.25 85 GLU A N 1
ATOM 660 C CA . GLU A 1 85 ? -2.229 -5.416 -3.445 1.00 87.25 85 GLU A CA 1
ATOM 661 C C . GLU A 1 85 ? -3.053 -6.198 -2.415 1.00 87.25 85 GLU A C 1
ATOM 663 O O . GLU A 1 85 ? -3.949 -5.650 -1.774 1.00 87.25 85 GLU A O 1
ATOM 668 N N . SER A 1 86 ? -2.705 -7.467 -2.188 1.00 87.06 86 SER A N 1
ATOM 669 C CA . SER A 1 86 ? -3.386 -8.309 -1.196 1.00 87.06 86 SER A CA 1
ATOM 670 C C . SER A 1 86 ? -3.224 -7.774 0.229 1.00 87.06 86 SER A C 1
ATOM 672 O O . SER A 1 86 ? -4.160 -7.814 1.029 1.00 87.06 86 SER A O 1
ATOM 674 N N . TRP A 1 87 ? -2.039 -7.255 0.559 1.00 89.69 87 TRP A N 1
ATOM 675 C CA . TRP A 1 87 ? -1.789 -6.613 1.846 1.00 89.69 87 TRP A CA 1
ATOM 676 C C . TRP A 1 87 ? -2.568 -5.305 1.999 1.00 89.69 87 TRP A C 1
ATOM 678 O O . TRP A 1 87 ? -3.174 -5.089 3.049 1.00 89.69 87 TRP A O 1
ATOM 688 N N . LEU A 1 88 ? -2.609 -4.478 0.951 1.00 89.31 88 LEU A N 1
ATOM 689 C CA . LEU A 1 88 ? -3.350 -3.218 0.936 1.00 89.31 88 LEU A CA 1
ATOM 690 C C . LEU A 1 88 ? -4.838 -3.450 1.224 1.00 89.31 88 LEU A C 1
ATOM 692 O O . LEU A 1 88 ? -5.384 -2.826 2.129 1.00 89.31 88 LEU A O 1
ATOM 696 N N . LEU A 1 89 ? -5.456 -4.424 0.549 1.00 87.56 89 LEU A N 1
ATOM 697 C CA . LEU A 1 89 ? -6.848 -4.823 0.795 1.00 87.56 89 LEU A CA 1
ATOM 698 C C . LEU A 1 89 ? -7.078 -5.257 2.252 1.00 87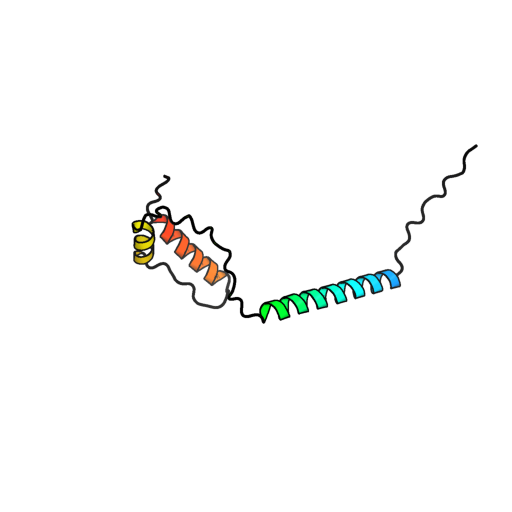.56 89 LEU A C 1
ATOM 700 O O . LEU A 1 89 ? -8.112 -4.968 2.856 1.00 87.56 89 LEU A O 1
ATOM 704 N N . GLY A 1 90 ? -6.101 -5.950 2.841 1.00 86.94 90 GLY A N 1
ATOM 705 C CA . GLY A 1 90 ? -6.139 -6.330 4.251 1.00 86.94 90 GLY A CA 1
ATOM 706 C C . GLY A 1 90 ? -6.099 -5.125 5.195 1.00 86.94 90 GLY A C 1
ATOM 707 O O . GLY A 1 90 ? -6.799 -5.119 6.206 1.00 86.94 90 GLY A O 1
ATOM 708 N N . ILE A 1 91 ? -5.312 -4.101 4.862 1.00 88.06 91 ILE A N 1
ATOM 709 C CA . ILE A 1 91 ? -5.224 -2.852 5.626 1.00 88.06 91 ILE A CA 1
ATOM 710 C C . ILE A 1 91 ? -6.502 -2.021 5.491 1.00 88.06 91 ILE A C 1
ATOM 712 O O . ILE A 1 91 ? -7.016 -1.547 6.503 1.00 88.06 91 ILE A O 1
ATOM 716 N N . GLU A 1 92 ? -7.053 -1.877 4.286 1.00 88.12 92 GLU A N 1
ATOM 717 C CA . GLU A 1 92 ? -8.304 -1.142 4.046 1.00 88.12 92 GLU A CA 1
ATOM 718 C C . GLU A 1 92 ? -9.441 -1.685 4.915 1.00 88.12 92 GLU A C 1
ATOM 720 O O . GLU A 1 92 ? -10.116 -0.93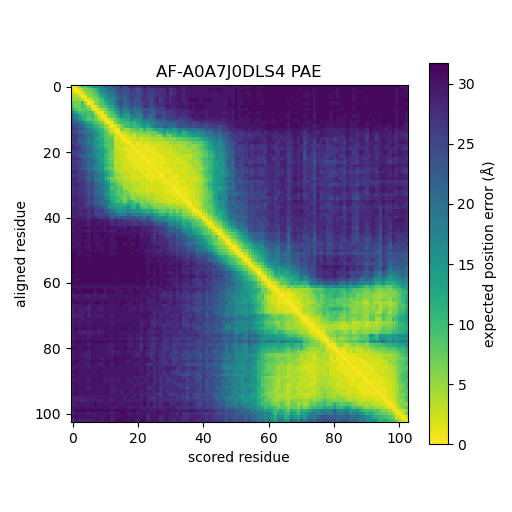0 5.615 1.00 88.12 92 GLU A O 1
ATOM 725 N N . ARG A 1 93 ? -9.562 -3.013 4.996 1.00 86.94 93 ARG A N 1
ATOM 726 C CA . ARG A 1 93 ? -10.562 -3.671 5.841 1.00 86.94 93 ARG A CA 1
ATOM 727 C C . ARG A 1 93 ? -10.388 -3.392 7.336 1.00 86.94 93 ARG A C 1
ATOM 729 O O . ARG A 1 93 ? -11.371 -3.359 8.071 1.00 86.94 93 ARG A O 1
ATOM 736 N N . VAL A 1 94 ? -9.158 -3.200 7.816 1.00 84.25 94 VAL A N 1
ATOM 737 C CA . VAL A 1 94 ? -8.907 -2.814 9.218 1.00 84.25 94 VAL A CA 1
ATOM 738 C C . VAL A 1 94 ? -9.439 -1.406 9.484 1.00 84.25 94 VAL A C 1
ATOM 740 O O . VAL A 1 94 ? -10.028 -1.168 10.538 1.00 84.25 94 VAL A O 1
ATOM 743 N N . PHE A 1 95 ? -9.279 -0.489 8.527 1.00 82.62 95 PHE A N 1
ATOM 744 C CA . PHE A 1 95 ? -9.789 0.876 8.645 1.00 82.62 95 PHE A CA 1
ATOM 745 C C . PHE A 1 95 ? -11.315 0.965 8.527 1.00 82.62 95 PHE A C 1
ATOM 747 O O . PHE A 1 95 ? -11.901 1.786 9.224 1.00 82.62 95 PHE A O 1
ATOM 754 N N . GLU A 1 96 ? -11.971 0.098 7.750 1.00 83.00 96 GLU A N 1
ATOM 755 C CA . GLU A 1 96 ? -13.444 0.021 7.695 1.00 83.00 96 GLU A CA 1
ATOM 756 C C . GLU A 1 96 ? -14.088 -0.304 9.053 1.00 83.00 96 GLU A C 1
ATOM 758 O O . GLU A 1 96 ? -15.212 0.110 9.332 1.00 83.00 96 GLU A O 1
ATOM 763 N N . VAL A 1 97 ? -13.392 -1.067 9.901 1.00 81.25 97 VAL A N 1
ATOM 764 C CA . VAL A 1 97 ? -13.900 -1.506 11.212 1.00 81.25 97 VAL A 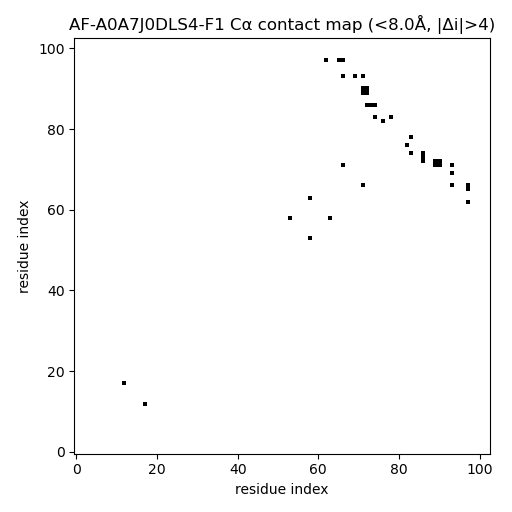CA 1
ATOM 765 C C . VAL A 1 97 ? -13.654 -0.456 12.300 1.00 81.25 97 VAL A C 1
ATOM 767 O O . VAL A 1 97 ? -14.306 -0.482 13.347 1.00 81.25 97 VAL A O 1
ATOM 770 N N . LEU A 1 98 ? -12.720 0.473 12.081 1.00 76.94 98 LEU A N 1
ATOM 771 C CA . LEU A 1 98 ? -12.445 1.529 13.045 1.00 76.94 98 LEU A CA 1
ATOM 772 C C . LEU A 1 98 ? -13.567 2.579 13.014 1.00 76.94 98 LEU A C 1
ATOM 774 O O . LEU A 1 98 ? -13.938 3.056 11.942 1.00 76.94 98 LEU A O 1
ATOM 778 N N . PRO A 1 99 ? -14.109 2.981 14.178 1.00 70.06 99 PRO A N 1
ATOM 779 C CA . PRO A 1 99 ? -15.113 4.032 14.229 1.00 70.06 99 PRO A CA 1
ATOM 780 C C . PRO A 1 99 ? -14.489 5.354 13.768 1.00 70.06 99 PRO A C 1
ATOM 782 O O . PRO A 1 99 ? -13.589 5.888 14.414 1.00 70.06 99 PRO A O 1
ATOM 785 N N . TYR A 1 100 ? -14.962 5.874 12.636 1.00 64.12 100 TYR A N 1
ATOM 786 C CA . TYR A 1 100 ? -14.552 7.175 12.122 1.00 64.12 100 TYR A CA 1
ATOM 787 C C . TYR A 1 100 ? -15.322 8.281 12.849 1.00 64.12 100 TYR A C 1
ATOM 789 O O . TYR A 1 100 ? -16.537 8.406 12.695 1.00 64.12 100 TYR A O 1
ATOM 797 N N . THR A 1 101 ? -14.626 9.085 13.648 1.00 58.00 101 THR A N 1
ATOM 798 C CA . THR A 1 101 ? -15.171 10.323 14.214 1.00 58.00 101 THR A CA 1
ATOM 799 C C . THR A 1 101 ? -14.680 11.496 13.375 1.00 58.00 101 THR A C 1
ATOM 801 O O . THR A 1 101 ? -13.510 11.864 13.440 1.00 58.00 101 THR A O 1
ATOM 804 N N . ASN A 1 102 ? -15.579 12.040 12.551 1.00 52.03 102 ASN A N 1
ATOM 805 C CA . ASN A 1 102 ? -15.400 13.329 11.888 1.00 52.03 102 ASN A CA 1
ATOM 806 C C . ASN A 1 102 ? -15.636 14.411 12.956 1.00 52.03 102 ASN A C 1
ATOM 808 O O . ASN A 1 102 ? -16.786 14.772 13.207 1.00 52.03 102 ASN A O 1
ATOM 812 N N . GLU A 1 103 ? -14.578 14.838 13.642 1.00 47.34 103 GLU A N 1
ATOM 813 C CA . GLU A 1 103 ? -14.603 16.015 14.524 1.00 47.34 103 GLU A CA 1
ATOM 814 C C . GLU A 1 103 ? -13.966 17.216 13.823 1.00 47.34 103 GLU A C 1
ATOM 816 O O . GLU A 1 103 ? -12.866 17.049 13.245 1.00 47.34 103 GLU A O 1
#

Solvent-accessible surface area (backbone atoms only — not comparable to full-atom values): 6825 Å² total; per-residue (Å²): 136,86,83,83,84,81,77,86,76,82,72,74,77,48,73,63,62,54,47,55,52,48,51,56,48,50,55,52,50,52,49,51,51,49,51,53,54,58,57,68,68,45,90,69,70,83,80,62,79,77,67,77,74,72,57,96,71,72,70,58,72,61,58,63,51,50,51,63,70,67,62,67,77,77,88,82,78,78,97,44,68,69,62,52,54,55,46,48,56,50,46,53,56,56,57,72,70,48,87,82,78,93,123

Mean predicted aligned error: 20.36 Å

pLDDT: mean 70.47, std 16.05, range [39.12, 93.88]

Foldseek 3Di:
DDDDDDDDDPDPQDPVNVVVVVVVVVVVVVVVVVVVVVVVPPPPDPPDPPPPPPDPPDPPPVQVVLLVVLVQDDQDDDVDPVSVVVSVVSNVVSVVPGDDDPD

Organism: NCBI:txid165716

Secondary structure (DSSP, 8-state):
-PPP----------HHHHHHHHHHHHHHHHHHHHHHHHHTTS-------------SS---HHHHHHHHHTTPPPP-SS--HHHHHHHHHHHHHHHHHS-----

Radius of gyration: 28.48 Å; Cα contacts (8 Å, |Δi|>4): 20; chains: 1; bounding box: 43×62×73 Å

Sequence (103 aa):
MPPRRSRGRRGVAEPEDRVDRIERILEGLVQVVHDVHNNNNHNDAPQQPAVPMLGAGAMPHTTIKQFQQLRAPTFYGPPETMAAESWLLGIERVFEVLPYTNE